Protein AF-A0A2S6GKF1-F1 (afdb_monomer_lite)

Radius of gyration: 17.55 Å; chains: 1; bounding box: 48×54×26 Å

Organism: NCBI:txid155976

Sequence (95 aa):
MTLAVLVSALVAAPGTATAARGLFVYYEPSGGAGIIDPDDNTCYRLEPGTYHLDNQTNRQALLYAAPDCGGAPSAVMAPNTELGAPGHAAVLFHR

Secondary structure (DSSP, 8-state):
------------------B--EEEEEEETTEEEEEESPBBT-EEEPPTT--EEEEEESSEEEEESSTT--SS-SEEEPTTEEEE-TT--EEEEE-

pLDDT: mean 87.82, std 15.12, range [44.66, 98.38]

Structure (mmCIF, N/CA/C/O backbone):
data_AF-A0A2S6GKF1-F1
#
_entry.id   AF-A0A2S6GKF1-F1
#
loop_
_atom_site.group_PDB
_atom_site.id
_atom_site.type_symbol
_atom_site.label_atom_id
_atom_site.label_alt_id
_atom_site.label_comp_id
_atom_site.label_asym_id
_atom_site.label_entity_id
_atom_site.label_seq_id
_atom_site.pdbx_PDB_ins_code
_atom_site.Cartn_x
_atom_site.Cartn_y
_atom_site.Cartn_z
_atom_site.occupancy
_atom_site.B_iso_or_equiv
_atom_site.auth_seq_id
_atom_site.auth_comp_id
_atom_site.auth_asym_id
_atom_site.auth_atom_id
_atom_site.pdbx_PDB_model_num
ATOM 1 N N . MET A 1 1 ? -38.243 -44.036 8.050 1.00 47.19 1 MET A N 1
ATOM 2 C CA . MET A 1 1 ? -37.306 -43.128 8.743 1.00 47.19 1 MET A CA 1
ATOM 3 C C . MET A 1 1 ? -36.992 -41.993 7.789 1.00 47.19 1 MET A C 1
ATOM 5 O O . MET A 1 1 ? -36.329 -42.228 6.791 1.00 47.19 1 MET A O 1
ATOM 9 N N . THR A 1 2 ? -37.560 -40.814 8.021 1.00 44.66 2 THR A N 1
ATOM 10 C CA . THR A 1 2 ? -37.452 -39.663 7.113 1.00 44.66 2 THR A CA 1
ATOM 11 C C . THR A 1 2 ? -36.392 -38.723 7.684 1.00 44.66 2 THR A C 1
ATOM 13 O O . THR A 1 2 ? -36.587 -38.182 8.769 1.00 44.66 2 THR A O 1
ATOM 16 N N . LEU A 1 3 ? -35.244 -38.593 7.014 1.00 48.09 3 LEU A N 1
ATOM 17 C CA . LEU A 1 3 ? -34.180 -37.668 7.416 1.00 48.09 3 LEU A CA 1
ATOM 18 C C . LEU A 1 3 ? -34.606 -36.230 7.080 1.00 48.09 3 LEU A C 1
ATOM 20 O O . LEU A 1 3 ? -34.847 -35.918 5.916 1.00 48.09 3 LEU A O 1
ATOM 24 N N . ALA A 1 4 ? -34.674 -35.357 8.086 1.00 53.69 4 ALA A N 1
ATOM 25 C CA . ALA A 1 4 ? -34.819 -33.917 7.901 1.00 53.69 4 ALA A CA 1
ATOM 26 C C . ALA A 1 4 ? -33.421 -33.280 7.832 1.00 53.69 4 ALA A C 1
ATOM 28 O O . ALA A 1 4 ? -32.658 -33.353 8.793 1.00 53.69 4 ALA A O 1
ATOM 29 N N . VAL A 1 5 ? -33.074 -32.680 6.691 1.00 62.50 5 VAL A N 1
ATOM 30 C CA . VAL A 1 5 ? -31.818 -31.939 6.510 1.00 62.50 5 VAL A CA 1
ATOM 31 C C . VAL A 1 5 ? -32.055 -30.487 6.922 1.00 62.50 5 VAL A C 1
ATOM 33 O O . VAL A 1 5 ? -32.798 -29.762 6.265 1.00 62.50 5 VAL A O 1
ATOM 36 N N . LEU A 1 6 ? -31.439 -30.071 8.027 1.00 58.97 6 LEU A N 1
ATOM 37 C CA . LEU A 1 6 ? -31.390 -28.677 8.465 1.00 58.97 6 LEU A CA 1
ATOM 38 C C . LEU A 1 6 ? -30.330 -27.935 7.642 1.00 58.97 6 LEU A C 1
ATOM 40 O O . LEU A 1 6 ? -29.134 -28.167 7.806 1.00 58.97 6 LEU A O 1
ATOM 44 N N . VAL A 1 7 ? -30.768 -27.054 6.744 1.00 63.09 7 VAL A N 1
ATOM 45 C CA . VAL A 1 7 ? -29.887 -26.133 6.014 1.00 63.09 7 VAL A CA 1
ATOM 46 C C . VAL A 1 7 ? -29.719 -24.874 6.863 1.00 63.09 7 VAL A C 1
ATOM 48 O O . VAL A 1 7 ? -30.606 -24.025 6.914 1.00 63.09 7 VAL A O 1
ATOM 51 N N . SER A 1 8 ? -28.589 -24.760 7.559 1.00 60.88 8 SER A N 1
ATOM 52 C CA . SER A 1 8 ? -28.211 -23.539 8.275 1.00 60.88 8 SER A CA 1
ATOM 53 C C . SER A 1 8 ? -27.710 -22.501 7.271 1.00 60.88 8 SER A C 1
ATOM 55 O O . SER A 1 8 ? -26.585 -22.594 6.786 1.00 60.88 8 SER A O 1
ATOM 57 N N . ALA A 1 9 ? -28.539 -21.511 6.939 1.00 58.25 9 ALA A N 1
ATOM 58 C CA . ALA A 1 9 ? -28.099 -20.353 6.170 1.00 58.25 9 ALA A CA 1
ATOM 59 C C . ALA A 1 9 ? -27.193 -19.478 7.056 1.00 58.25 9 ALA A C 1
ATOM 61 O O . ALA A 1 9 ? -27.673 -18.831 7.988 1.00 58.25 9 ALA A O 1
ATOM 62 N N . LEU A 1 10 ? -25.882 -19.469 6.789 1.00 59.34 10 LEU A N 1
ATOM 63 C CA . LEU A 1 10 ? -24.981 -18.468 7.360 1.00 59.34 10 LEU A CA 1
ATOM 64 C C . LEU A 1 10 ? -25.367 -17.104 6.780 1.00 59.34 10 LEU A C 1
ATOM 66 O O . LEU A 1 10 ? -25.072 -16.798 5.626 1.00 59.34 10 LEU A O 1
ATOM 70 N N . VAL A 1 11 ? -26.042 -16.285 7.582 1.00 59.44 11 VAL A N 1
ATOM 71 C CA . VAL A 1 11 ? -26.271 -14.876 7.268 1.00 59.44 11 VAL A CA 1
ATOM 72 C C . VAL A 1 11 ? -24.936 -14.157 7.456 1.00 59.44 11 VAL A C 1
ATOM 74 O O . VAL A 1 11 ? -24.557 -13.818 8.574 1.00 59.44 11 VAL A O 1
ATOM 77 N N . ALA A 1 12 ? -24.189 -13.965 6.368 1.00 58.38 12 ALA A N 1
ATOM 78 C CA . ALA A 1 12 ? -23.066 -13.039 6.361 1.00 58.38 12 ALA A CA 1
ATOM 79 C C . ALA A 1 12 ? -23.637 -11.625 6.538 1.00 58.38 12 ALA A C 1
ATOM 81 O O . ALA A 1 12 ? -24.335 -11.119 5.660 1.00 58.38 12 ALA A O 1
ATOM 82 N N . ALA A 1 13 ? -23.411 -11.012 7.701 1.00 56.44 13 ALA A N 1
ATOM 83 C CA . ALA A 1 13 ? -23.789 -9.623 7.913 1.00 56.44 13 ALA A CA 1
ATOM 84 C C . ALA A 1 13 ? -23.018 -8.749 6.906 1.00 56.44 13 ALA A C 1
ATOM 86 O O . ALA A 1 13 ? -21.795 -8.894 6.815 1.00 56.44 13 ALA A O 1
ATOM 87 N N . PRO A 1 14 ? -23.681 -7.857 6.146 1.00 56.00 14 PRO A N 1
ATOM 88 C CA . PRO A 1 14 ? -22.971 -6.905 5.310 1.00 56.00 14 PRO A CA 1
ATOM 89 C C . PRO A 1 14 ? -22.170 -5.990 6.238 1.00 56.00 14 PRO A C 1
ATOM 91 O O . PRO A 1 14 ? -22.742 -5.221 7.013 1.00 56.00 14 PRO A O 1
ATOM 94 N N . GLY A 1 15 ? -20.843 -6.111 6.206 1.00 57.59 15 GLY A N 1
ATOM 95 C CA . GLY A 1 15 ? -19.974 -5.140 6.856 1.00 57.59 15 GLY A CA 1
ATOM 96 C C . GLY A 1 15 ? -20.282 -3.770 6.266 1.00 57.59 15 GLY A C 1
ATOM 97 O O . GLY A 1 15 ? -20.349 -3.622 5.047 1.00 57.59 15 GLY A O 1
ATOM 98 N N . THR A 1 16 ? -20.526 -2.769 7.108 1.00 59.09 16 THR A N 1
ATOM 99 C CA . THR A 1 16 ? -20.638 -1.390 6.636 1.00 59.09 16 THR A CA 1
ATOM 100 C C . THR A 1 16 ? -19.292 -1.010 6.029 1.00 59.09 16 THR A C 1
ATOM 102 O O . THR A 1 16 ? -18.342 -0.784 6.777 1.00 59.09 16 THR A O 1
ATOM 105 N N . ALA A 1 17 ? -19.196 -0.988 4.699 1.00 66.06 17 ALA A N 1
ATOM 106 C CA . ALA A 1 17 ? -18.044 -0.439 3.999 1.00 66.06 17 ALA A CA 1
ATOM 107 C C . ALA A 1 17 ? -17.916 1.030 4.421 1.00 66.06 17 ALA A C 1
ATOM 109 O O . ALA A 1 17 ? -18.775 1.864 4.137 1.00 66.06 17 ALA A O 1
ATOM 110 N N . THR A 1 18 ? -16.906 1.315 5.235 1.00 81.62 18 THR A N 1
ATOM 111 C CA . THR A 1 18 ? -16.551 2.666 5.658 1.00 81.62 18 THR A CA 1
ATOM 112 C C . THR A 1 18 ? -15.306 3.029 4.884 1.00 81.62 18 THR A C 1
ATOM 114 O O . THR A 1 18 ? -14.317 2.331 5.012 1.00 81.62 18 THR A O 1
ATOM 117 N N . ALA A 1 19 ? -15.326 4.107 4.115 1.00 85.88 19 ALA A N 1
ATOM 118 C CA . ALA A 1 19 ? -14.115 4.588 3.473 1.00 85.88 19 ALA A CA 1
ATOM 119 C C . ALA A 1 19 ? -13.154 5.238 4.484 1.00 85.88 19 ALA A C 1
ATOM 121 O O . ALA A 1 19 ? -13.556 5.908 5.451 1.00 85.88 19 ALA A O 1
ATOM 122 N N . ALA A 1 20 ? -11.863 5.044 4.244 1.00 92.88 20 ALA A N 1
ATOM 123 C CA . ALA A 1 20 ? -10.811 5.938 4.680 1.00 92.88 20 ALA A CA 1
ATOM 124 C C . ALA A 1 20 ? -11.032 7.337 4.087 1.00 92.88 20 ALA A C 1
ATOM 126 O O . ALA A 1 20 ? -11.794 7.531 3.143 1.00 92.88 20 ALA A O 1
ATOM 127 N N . ARG A 1 21 ? -10.334 8.326 4.637 1.00 96.12 21 ARG A N 1
ATOM 128 C CA . ARG A 1 21 ? -10.195 9.647 4.024 1.00 96.12 21 ARG A CA 1
ATOM 129 C C . ARG A 1 21 ? -8.740 9.891 3.682 1.00 96.12 21 ARG A C 1
ATOM 131 O O . ARG A 1 21 ? -7.897 9.698 4.559 1.00 96.12 21 ARG A O 1
ATOM 138 N N . GLY A 1 22 ? -8.477 10.361 2.470 1.00 97.06 22 GLY A N 1
ATOM 139 C CA . GLY A 1 22 ? -7.147 10.725 1.989 1.00 97.06 22 GLY A CA 1
ATOM 140 C C . GLY A 1 22 ? -6.697 9.887 0.795 1.00 97.06 22 GLY A C 1
ATOM 141 O O . GLY A 1 22 ? -7.511 9.332 0.060 1.00 97.06 22 GLY A O 1
ATOM 142 N N . LEU A 1 23 ? -5.384 9.820 0.595 1.00 98.12 23 LEU A N 1
ATOM 143 C CA . LEU A 1 23 ? -4.770 9.179 -0.564 1.00 98.12 23 LEU A CA 1
ATOM 144 C C . LEU A 1 23 ? -3.720 8.169 -0.109 1.00 98.12 23 LEU A C 1
ATOM 146 O O . LEU A 1 23 ? -2.853 8.495 0.695 1.00 98.12 23 LEU A O 1
ATOM 150 N N . PHE A 1 24 ? -3.775 6.959 -0.649 1.00 98.12 24 PHE A N 1
ATOM 151 C CA . PHE A 1 24 ? -2.660 6.022 -0.567 1.00 98.12 24 PHE A CA 1
ATOM 152 C C . PHE A 1 24 ? -1.932 6.005 -1.906 1.00 98.12 24 PHE A C 1
ATOM 154 O O . PHE A 1 24 ? -2.551 5.690 -2.922 1.00 98.12 24 PHE A O 1
ATOM 161 N N . VAL A 1 25 ? -0.647 6.350 -1.920 1.00 97.81 25 VAL A N 1
ATOM 162 C CA . VAL A 1 25 ? 0.184 6.398 -3.129 1.00 97.81 25 VAL A CA 1
ATOM 163 C C . VAL A 1 25 ? 1.153 5.225 -3.123 1.00 97.81 25 VAL A C 1
ATOM 165 O O . VAL A 1 25 ? 1.750 4.897 -2.099 1.00 97.81 25 VAL A O 1
ATOM 168 N N . TYR A 1 26 ? 1.334 4.608 -4.283 1.00 96.31 26 TYR A N 1
ATOM 169 C CA . TYR A 1 26 ? 2.365 3.607 -4.514 1.00 96.31 26 TYR A CA 1
ATOM 170 C C . TYR A 1 26 ? 3.162 3.970 -5.762 1.00 96.31 26 TYR A C 1
ATOM 172 O O . TYR A 1 26 ? 2.614 4.486 -6.736 1.00 96.31 26 TYR A O 1
ATOM 180 N N . TYR A 1 27 ? 4.468 3.722 -5.716 1.00 95.12 27 TYR A N 1
ATOM 181 C CA . TYR A 1 27 ? 5.378 4.012 -6.817 1.00 95.12 27 TYR A CA 1
ATOM 182 C C . TYR A 1 27 ? 6.000 2.733 -7.347 1.00 95.12 27 TYR A C 1
ATOM 184 O O . TYR A 1 27 ? 6.508 1.900 -6.594 1.00 95.12 27 TYR A O 1
ATOM 192 N N . GLU A 1 28 ? 5.999 2.641 -8.663 1.00 91.81 28 GLU A N 1
ATOM 193 C CA . GLU A 1 28 ? 6.493 1.553 -9.490 1.00 91.81 28 GLU A CA 1
ATOM 194 C C . GLU A 1 28 ? 7.378 2.143 -10.607 1.00 91.81 28 GLU A C 1
ATOM 196 O O . GLU A 1 28 ? 7.389 3.358 -10.820 1.00 91.81 28 GLU A O 1
ATOM 201 N N . PRO A 1 29 ? 8.168 1.338 -11.339 1.00 88.94 29 PRO A N 1
ATOM 202 C CA . PRO A 1 29 ? 9.104 1.872 -12.333 1.00 88.94 29 PRO A CA 1
ATOM 203 C C . PRO A 1 29 ? 8.445 2.698 -13.448 1.00 88.94 29 PRO A C 1
ATOM 205 O O . PRO A 1 29 ? 9.115 3.499 -14.098 1.00 88.94 29 PRO A O 1
ATOM 208 N N . SER A 1 30 ? 7.147 2.489 -13.682 1.00 88.75 30 SER A N 1
ATOM 209 C CA . SER A 1 30 ? 6.353 3.218 -14.670 1.00 88.75 30 SER A CA 1
ATOM 210 C C . SER A 1 30 ? 5.868 4.591 -14.170 1.00 88.75 30 SER A C 1
ATOM 212 O O . SER A 1 30 ? 5.511 5.438 -14.990 1.00 88.75 30 SER A O 1
ATOM 214 N N . GLY A 1 31 ? 5.892 4.843 -12.854 1.00 90.94 31 GLY A N 1
ATOM 215 C CA . GLY A 1 31 ? 5.410 6.072 -12.224 1.00 90.94 31 GLY A CA 1
ATOM 216 C C . GLY A 1 31 ? 4.752 5.841 -10.859 1.00 90.94 31 GLY A C 1
ATOM 217 O O . GLY A 1 31 ? 4.930 4.806 -10.227 1.00 90.94 31 GLY A O 1
ATOM 218 N N . GLY A 1 32 ? 4.005 6.840 -10.384 1.00 90.44 32 GLY A N 1
ATOM 219 C CA . GLY A 1 32 ? 3.184 6.736 -9.177 1.00 90.44 32 GLY A CA 1
ATOM 220 C C . GLY A 1 32 ? 1.702 6.592 -9.517 1.00 90.44 32 GLY A C 1
ATOM 221 O O . GLY A 1 32 ? 1.206 7.275 -10.415 1.00 90.44 32 GLY A O 1
ATOM 222 N N . ALA A 1 33 ? 0.997 5.749 -8.772 1.00 94.50 33 ALA A N 1
ATOM 223 C CA . ALA A 1 33 ? -0.452 5.592 -8.822 1.00 94.50 33 ALA A CA 1
ATOM 224 C C . ALA A 1 33 ? -1.049 5.709 -7.412 1.00 94.50 33 ALA A C 1
ATOM 226 O O . ALA A 1 33 ? -0.329 5.718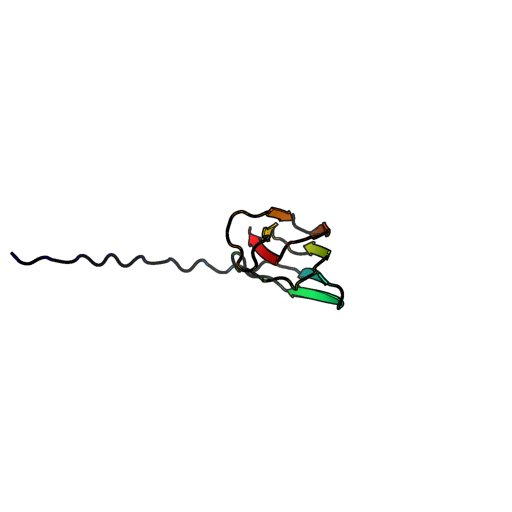 -6.412 1.00 94.50 33 ALA A O 1
ATOM 227 N N . GLY A 1 34 ? -2.371 5.866 -7.322 1.00 95.69 34 GLY A N 1
ATOM 228 C CA . GLY A 1 34 ? -3.017 6.180 -6.053 1.00 95.69 34 GLY A CA 1
ATOM 229 C C . GLY A 1 34 ? -4.417 5.611 -5.895 1.00 95.69 34 GLY A C 1
ATOM 230 O O . GLY A 1 34 ? -5.151 5.433 -6.866 1.00 95.69 34 GLY A O 1
ATOM 231 N N . ILE A 1 35 ? -4.776 5.350 -4.641 1.00 97.56 35 ILE A N 1
ATOM 232 C CA . ILE A 1 35 ? -6.096 4.898 -4.209 1.00 97.56 35 ILE A CA 1
ATOM 233 C C . ILE A 1 35 ? -6.705 6.021 -3.368 1.00 97.56 35 ILE A C 1
ATOM 235 O O . ILE A 1 35 ? -6.204 6.337 -2.286 1.00 97.56 35 ILE A O 1
ATOM 239 N N . ILE A 1 36 ? -7.748 6.658 -3.897 1.00 97.81 36 ILE A N 1
ATOM 240 C CA . ILE A 1 36 ? -8.434 7.790 -3.260 1.00 97.81 36 ILE A CA 1
ATOM 241 C C . ILE A 1 36 ? -9.538 7.249 -2.356 1.00 97.81 36 ILE A C 1
ATOM 243 O O . ILE A 1 36 ? -10.336 6.433 -2.811 1.00 97.81 36 ILE A O 1
ATOM 247 N N . ASP A 1 37 ? -9.580 7.730 -1.112 1.00 97.12 37 ASP A N 1
ATOM 248 C CA . ASP A 1 37 ? -10.587 7.389 -0.100 1.00 97.12 37 ASP A CA 1
ATOM 249 C C . ASP A 1 37 ? -10.896 5.874 -0.047 1.00 97.12 37 ASP A C 1
ATOM 251 O O . ASP A 1 37 ? -12.046 5.470 -0.235 1.00 97.12 37 ASP A O 1
ATOM 255 N N . PRO A 1 38 ? -9.880 5.007 0.164 1.00 96.81 38 PRO A N 1
ATOM 256 C CA . PRO A 1 38 ? -10.063 3.563 0.060 1.00 96.81 38 PRO A CA 1
ATOM 257 C C . PRO A 1 38 ? -11.074 3.022 1.074 1.00 96.81 38 PRO A C 1
ATOM 259 O O . PRO A 1 38 ? -11.003 3.339 2.258 1.00 96.81 38 PRO A O 1
ATOM 262 N N . ASP A 1 39 ? -11.961 2.132 0.635 1.00 95.81 39 ASP A N 1
ATOM 263 C CA . ASP A 1 39 ? -12.850 1.371 1.517 1.00 95.81 39 ASP A CA 1
ATOM 264 C C . ASP A 1 39 ? -12.086 0.524 2.551 1.00 95.81 39 ASP A C 1
ATOM 266 O O . ASP A 1 39 ? -11.154 -0.215 2.214 1.00 95.81 39 ASP A O 1
ATOM 270 N N . ASP A 1 40 ? -12.532 0.584 3.808 1.00 94.19 40 ASP A N 1
ATOM 271 C CA . ASP A 1 40 ? -12.059 -0.281 4.887 1.00 94.19 40 ASP A CA 1
ATOM 272 C C . ASP A 1 40 ? -12.425 -1.744 4.563 1.00 94.19 40 ASP A C 1
ATOM 274 O O . ASP A 1 40 ? -13.547 -2.052 4.153 1.00 94.19 40 ASP A O 1
ATOM 278 N N . ASN A 1 41 ? -11.502 -2.670 4.833 1.00 93.38 41 ASN A N 1
ATOM 279 C CA . ASN A 1 41 ? -11.626 -4.113 4.576 1.00 93.38 41 ASN A CA 1
ATOM 280 C C . ASN A 1 41 ? -11.731 -4.528 3.097 1.00 93.38 41 ASN A C 1
ATOM 282 O O . ASN A 1 41 ? -11.998 -5.697 2.814 1.00 93.38 41 ASN A O 1
ATOM 286 N N . THR A 1 42 ? -11.471 -3.616 2.160 1.00 94.94 42 THR A N 1
ATOM 287 C CA . THR A 1 42 ? -11.280 -3.955 0.745 1.00 94.94 42 THR A CA 1
ATOM 288 C C . THR A 1 42 ? -9.803 -4.226 0.476 1.00 94.94 42 THR A C 1
ATOM 290 O O . THR A 1 42 ? -8.933 -3.468 0.906 1.00 94.94 42 THR A O 1
ATOM 293 N N . CYS A 1 43 ? -9.516 -5.320 -0.230 1.00 96.81 43 CYS A N 1
ATOM 294 C CA . CYS A 1 43 ? -8.165 -5.643 -0.670 1.00 96.81 43 CYS A CA 1
ATOM 295 C C . CYS A 1 43 ? -7.868 -4.965 -2.010 1.00 96.81 43 CYS A C 1
ATOM 297 O O . CYS A 1 43 ? -8.553 -5.216 -3.004 1.00 96.81 43 CYS A O 1
ATOM 299 N N . TYR A 1 44 ? -6.824 -4.146 -2.041 1.00 97.19 44 TYR A N 1
ATOM 300 C CA . TYR A 1 44 ? -6.340 -3.486 -3.244 1.00 97.19 44 TYR A CA 1
ATOM 301 C C . TYR A 1 44 ? -5.030 -4.123 -3.668 1.00 97.19 44 TYR A C 1
ATOM 303 O O . TYR A 1 44 ? -4.059 -4.138 -2.911 1.00 97.19 44 TYR A O 1
ATOM 311 N N . ARG A 1 45 ? -4.994 -4.639 -4.892 1.00 96.38 45 ARG A N 1
ATOM 312 C CA . ARG A 1 45 ? -3.761 -5.143 -5.483 1.00 96.38 45 ARG A CA 1
ATOM 313 C C . ARG A 1 45 ? -2.865 -3.970 -5.874 1.00 96.38 45 ARG A C 1
ATOM 315 O O . ARG A 1 45 ? -3.341 -2.996 -6.448 1.00 96.38 45 ARG A O 1
ATOM 322 N N . LEU A 1 46 ? -1.582 -4.094 -5.563 1.00 94.62 46 LEU A N 1
ATOM 323 C CA . LEU A 1 46 ? -0.540 -3.168 -5.987 1.00 94.62 46 LEU A CA 1
ATOM 324 C C . LEU A 1 46 ? 0.124 -3.688 -7.260 1.00 94.62 46 LEU A C 1
ATOM 326 O O . LEU A 1 46 ? 0.169 -4.900 -7.508 1.00 94.62 46 LEU A O 1
ATOM 330 N N . GLU A 1 47 ? 0.666 -2.771 -8.054 1.00 91.12 47 GLU A N 1
ATOM 331 C CA . GLU A 1 47 ? 1.356 -3.148 -9.279 1.00 91.12 47 GLU A CA 1
ATOM 332 C C . GLU A 1 47 ? 2.697 -3.847 -8.981 1.00 91.12 47 GLU A C 1
ATOM 334 O O . GLU A 1 47 ? 3.393 -3.517 -8.004 1.00 91.12 47 GLU A O 1
ATOM 339 N N . PRO A 1 48 ? 3.086 -4.848 -9.794 1.00 87.25 48 PRO A N 1
ATOM 340 C CA . PRO A 1 48 ? 4.357 -5.5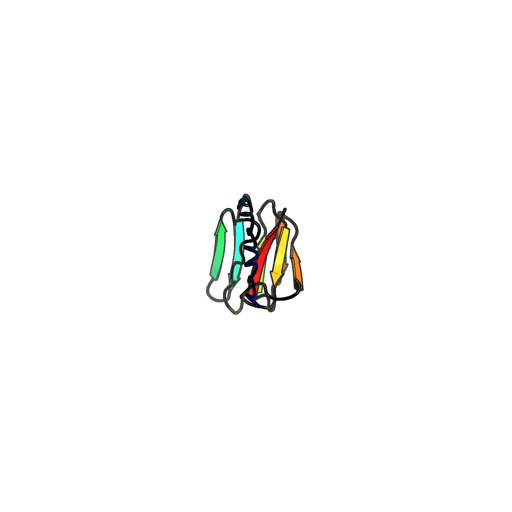38 -9.631 1.00 87.25 48 PRO A CA 1
ATOM 341 C C . PRO A 1 48 ? 5.545 -4.574 -9.674 1.00 87.25 48 PRO A C 1
ATOM 343 O O . PRO A 1 48 ? 5.652 -3.729 -10.555 1.00 87.25 48 PRO A O 1
ATOM 346 N N . GLY A 1 49 ? 6.490 -4.747 -8.750 1.00 88.00 49 GLY A N 1
ATOM 347 C CA . GLY A 1 49 ? 7.669 -3.880 -8.682 1.00 88.00 49 GLY A CA 1
ATOM 348 C C . GLY A 1 49 ? 7.426 -2.550 -7.970 1.00 88.00 49 GLY A C 1
ATOM 349 O O . GLY A 1 49 ? 8.305 -1.689 -8.014 1.00 88.00 49 GLY A O 1
ATOM 350 N N . THR A 1 50 ? 6.287 -2.396 -7.282 1.00 94.38 50 THR A N 1
ATOM 351 C CA . THR A 1 50 ? 6.102 -1.336 -6.285 1.00 94.38 50 THR A CA 1
ATOM 352 C C . THR A 1 50 ? 7.312 -1.300 -5.347 1.00 94.38 50 THR A C 1
ATOM 354 O O . THR A 1 50 ? 7.701 -2.326 -4.789 1.00 94.38 50 THR A O 1
ATOM 357 N N . TYR A 1 51 ? 7.937 -0.132 -5.203 1.00 94.38 51 TYR A N 1
ATOM 358 C CA . TYR A 1 51 ? 9.154 0.050 -4.405 1.00 94.38 51 TYR A CA 1
ATOM 359 C C . TYR A 1 51 ? 8.996 1.094 -3.298 1.00 94.38 51 TYR A C 1
ATOM 361 O O . TYR A 1 51 ? 9.819 1.138 -2.381 1.00 94.38 51 TYR A O 1
ATOM 369 N N . HIS A 1 52 ? 7.945 1.912 -3.343 1.00 96.50 52 HIS A N 1
ATOM 370 C CA . HIS A 1 52 ? 7.669 2.928 -2.335 1.00 96.50 52 HIS A CA 1
ATOM 371 C C . HIS A 1 52 ? 6.165 3.092 -2.122 1.00 96.50 52 HIS A C 1
ATOM 373 O O . HIS A 1 52 ? 5.389 3.000 -3.073 1.00 96.50 52 HIS A O 1
ATOM 379 N N . LEU A 1 53 ? 5.779 3.319 -0.869 1.00 97.88 53 LEU A N 1
ATOM 380 C CA . LEU A 1 53 ? 4.405 3.486 -0.419 1.00 97.88 53 LEU A CA 1
ATOM 381 C C . LEU A 1 53 ? 4.303 4.719 0.470 1.00 97.88 53 LEU A C 1
ATOM 383 O O . LEU A 1 53 ? 5.157 4.934 1.331 1.00 97.88 53 LEU A O 1
ATOM 387 N N . ASP A 1 54 ? 3.212 5.452 0.310 1.00 97.94 54 ASP A N 1
ATOM 388 C CA . ASP A 1 54 ? 2.875 6.623 1.108 1.00 97.94 54 ASP A CA 1
ATOM 389 C C . ASP A 1 54 ? 1.395 6.559 1.502 1.00 97.94 54 ASP A C 1
ATOM 391 O O . ASP A 1 54 ? 0.491 6.575 0.662 1.00 97.94 54 ASP A O 1
ATOM 395 N N . ASN A 1 55 ? 1.148 6.436 2.804 1.00 98.19 55 ASN A N 1
ATOM 396 C CA . ASN A 1 55 ? -0.187 6.349 3.366 1.00 98.19 55 ASN A CA 1
ATOM 397 C C . ASN A 1 55 ? -0.632 7.712 3.900 1.00 98.19 55 ASN A C 1
ATOM 399 O O . ASN A 1 55 ? -0.616 7.932 5.108 1.00 98.19 55 ASN A O 1
ATOM 403 N N . GLN A 1 56 ? -1.116 8.599 3.034 1.00 98.25 56 GLN A N 1
ATOM 404 C CA . GLN A 1 56 ? -1.724 9.880 3.428 1.00 98.25 56 GLN A CA 1
ATOM 405 C C . GLN A 1 56 ? -3.212 9.736 3.790 1.00 98.25 56 GLN A C 1
ATOM 407 O O . GLN A 1 56 ? -3.999 10.677 3.652 1.00 98.25 56 GLN A O 1
ATOM 412 N N . THR A 1 57 ? -3.639 8.542 4.210 1.00 98.38 57 THR A N 1
ATOM 413 C CA . THR A 1 57 ? -5.004 8.310 4.685 1.00 98.38 57 THR A CA 1
ATOM 414 C C . THR A 1 57 ? -5.096 8.459 6.202 1.00 98.38 57 THR A C 1
ATOM 416 O O . THR A 1 57 ? -4.096 8.461 6.920 1.00 98.38 57 THR A O 1
ATOM 419 N N . ASN A 1 58 ? -6.321 8.525 6.721 1.00 97.56 58 ASN A N 1
ATOM 420 C CA . ASN A 1 58 ? -6.607 8.443 8.155 1.00 97.56 58 ASN A CA 1
ATOM 421 C C . ASN A 1 58 ? -6.760 6.999 8.682 1.00 97.56 58 ASN A C 1
ATOM 423 O O . ASN A 1 58 ? -7.312 6.812 9.771 1.00 97.56 58 ASN A O 1
ATOM 427 N N . ARG A 1 59 ? -6.330 5.989 7.916 1.00 97.56 59 ARG A N 1
ATOM 428 C CA . ARG A 1 59 ? -6.418 4.565 8.266 1.00 97.56 59 ARG A CA 1
ATOM 429 C C . ARG A 1 59 ? -5.047 3.926 8.366 1.00 97.56 59 ARG A C 1
ATOM 431 O O . ARG A 1 59 ? -4.080 4.383 7.756 1.00 97.56 59 ARG A O 1
ATOM 438 N N . GLN A 1 60 ? -4.979 2.838 9.124 1.00 97.56 60 GLN A N 1
ATOM 439 C CA . GLN A 1 60 ? -3.848 1.929 9.016 1.00 97.56 60 GLN A CA 1
ATOM 440 C C . GLN A 1 60 ? -3.942 1.167 7.696 1.00 97.56 60 GLN A C 1
ATOM 442 O O . GLN A 1 60 ? -5.035 0.772 7.284 1.00 97.56 60 GLN A O 1
ATOM 447 N N . ALA A 1 61 ? -2.795 0.942 7.061 1.00 98.00 61 ALA A N 1
ATOM 448 C CA . ALA A 1 61 ? -2.692 0.133 5.857 1.00 98.00 61 ALA A CA 1
ATOM 449 C C . ALA A 1 61 ? -1.947 -1.169 6.182 1.00 98.00 61 ALA A C 1
ATOM 451 O O . ALA A 1 61 ? -0.785 -1.158 6.591 1.00 98.00 61 ALA A O 1
ATOM 452 N N . LEU A 1 62 ? -2.632 -2.298 6.036 1.00 97.69 62 LEU A N 1
ATOM 453 C CA . LEU A 1 62 ? -2.083 -3.638 6.209 1.00 97.69 62 LEU A CA 1
ATOM 454 C C . LEU A 1 62 ? -1.492 -4.093 4.875 1.00 97.69 62 LEU A C 1
ATOM 456 O O . LEU A 1 62 ? -2.208 -4.155 3.877 1.00 97.69 62 LEU A O 1
ATOM 460 N N . LEU A 1 63 ? -0.198 -4.410 4.852 1.00 97.50 63 LEU A N 1
ATOM 461 C CA . LEU A 1 63 ? 0.520 -4.784 3.635 1.00 97.50 63 LEU A CA 1
ATOM 462 C C . LEU A 1 63 ? 0.691 -6.296 3.544 1.00 97.50 63 LEU A C 1
ATOM 464 O O . LEU A 1 63 ? 1.181 -6.941 4.477 1.00 97.50 63 LEU A O 1
ATOM 468 N N . TYR A 1 64 ? 0.370 -6.858 2.386 1.00 97.00 64 TYR A N 1
ATOM 469 C CA . TYR A 1 64 ? 0.397 -8.294 2.140 1.00 97.00 64 TYR A CA 1
ATOM 470 C C . TYR A 1 64 ? 1.387 -8.649 1.036 1.00 97.00 64 TYR A C 1
ATOM 472 O O . TYR A 1 64 ? 1.516 -7.942 0.037 1.00 97.00 64 TYR A O 1
ATOM 480 N N . ALA A 1 65 ? 2.069 -9.780 1.211 1.00 94.56 65 ALA A N 1
ATOM 481 C CA . ALA A 1 65 ? 2.905 -10.370 0.167 1.00 94.56 65 ALA A CA 1
ATOM 482 C C . ALA A 1 65 ? 2.063 -11.055 -0.926 1.00 94.56 65 ALA A C 1
ATOM 484 O O . ALA A 1 65 ? 2.491 -11.145 -2.074 1.00 94.56 65 ALA A O 1
ATOM 485 N N . ALA A 1 66 ? 0.865 -11.536 -0.577 1.00 95.06 66 ALA A N 1
ATOM 486 C CA . ALA A 1 66 ? -0.071 -12.140 -1.516 1.00 95.06 66 ALA A CA 1
ATOM 487 C C . ALA A 1 66 ? -0.960 -11.067 -2.182 1.00 95.06 66 ALA A C 1
ATOM 489 O O . ALA A 1 66 ? -1.370 -10.120 -1.507 1.00 95.06 66 ALA A O 1
ATOM 490 N N . PRO A 1 67 ? -1.282 -11.198 -3.484 1.00 95.69 67 PRO A N 1
ATOM 491 C CA . PRO A 1 67 ? -2.030 -10.187 -4.241 1.00 95.69 67 PRO A CA 1
ATOM 492 C C . PRO A 1 67 ? -3.528 -10.115 -3.897 1.00 95.69 67 PRO A C 1
ATOM 494 O O . PRO A 1 67 ? -4.219 -9.221 -4.375 1.00 95.69 67 PRO A O 1
ATOM 497 N N . ASP A 1 68 ? -4.038 -11.063 -3.115 1.00 95.69 68 ASP A N 1
ATOM 498 C CA . ASP A 1 68 ? -5.433 -11.204 -2.686 1.00 95.69 68 ASP A CA 1
ATOM 499 C C . ASP A 1 68 ? -5.626 -10.900 -1.189 1.00 95.69 68 ASP A C 1
ATOM 501 O O . ASP A 1 68 ? -6.667 -11.218 -0.619 1.00 95.69 68 ASP A O 1
ATOM 505 N N . CYS A 1 69 ? -4.616 -10.306 -0.541 1.00 96.88 69 CYS A N 1
ATOM 506 C CA . CYS A 1 69 ? -4.569 -10.103 0.910 1.00 96.88 69 CYS A CA 1
ATOM 507 C C . CYS A 1 69 ? -4.722 -11.411 1.713 1.00 96.88 69 CYS A C 1
ATOM 509 O O . CYS A 1 69 ? -5.160 -11.403 2.865 1.00 96.88 69 CYS A O 1
ATOM 511 N N . GLY A 1 70 ? -4.357 -12.548 1.110 1.00 95.62 70 GLY A N 1
ATOM 512 C CA . GLY A 1 70 ? -4.344 -13.845 1.770 1.00 95.62 70 GLY A CA 1
ATOM 513 C C . GLY A 1 70 ? -3.225 -13.965 2.809 1.00 95.62 70 GLY A C 1
ATOM 514 O O . GLY A 1 70 ? -2.111 -13.469 2.627 1.00 95.62 70 GLY A O 1
ATOM 515 N N . GLY A 1 71 ? -3.508 -14.684 3.898 1.00 95.00 71 GLY A N 1
ATOM 516 C CA . GLY A 1 71 ? -2.548 -14.933 4.975 1.00 95.00 71 GLY A CA 1
ATOM 517 C C . GLY A 1 71 ? -2.446 -13.790 5.989 1.00 95.00 71 GLY A C 1
ATOM 518 O O . GLY A 1 71 ? -3.384 -13.019 6.178 1.00 95.00 71 GLY A O 1
ATOM 519 N N . ALA A 1 72 ? -1.318 -13.723 6.698 1.00 95.81 72 ALA A N 1
ATOM 520 C CA . ALA A 1 72 ? -1.059 -12.668 7.675 1.00 95.81 72 ALA A CA 1
ATOM 521 C C . ALA A 1 72 ? -0.456 -11.424 6.994 1.00 95.81 72 ALA A C 1
ATOM 523 O O . ALA A 1 72 ? 0.355 -11.580 6.074 1.00 95.81 72 ALA A O 1
ATOM 524 N N . PRO A 1 73 ? -0.781 -10.203 7.463 1.00 96.31 73 PRO A N 1
ATOM 525 C CA . PRO A 1 73 ? -0.077 -9.002 7.038 1.00 96.31 73 PRO A CA 1
ATOM 526 C C . PRO A 1 73 ? 1.428 -9.147 7.275 1.00 96.31 73 PRO A C 1
ATOM 528 O O . PRO A 1 73 ? 1.871 -9.560 8.346 1.00 96.31 73 PRO A O 1
ATOM 531 N N . SER A 1 74 ? 2.211 -8.782 6.267 1.00 95.31 74 SER A N 1
ATOM 532 C CA . SER A 1 74 ? 3.676 -8.743 6.334 1.00 95.31 74 SER A CA 1
ATOM 533 C C . SER A 1 74 ? 4.202 -7.471 7.004 1.00 95.31 74 SER A C 1
ATOM 535 O O . SER A 1 74 ? 5.287 -7.484 7.580 1.00 95.31 74 SER A O 1
ATOM 537 N N . ALA A 1 75 ? 3.430 -6.383 6.947 1.00 95.44 75 ALA A N 1
ATOM 538 C CA . ALA A 1 75 ? 3.734 -5.111 7.588 1.00 95.44 75 ALA A CA 1
ATOM 539 C C . ALA A 1 75 ? 2.450 -4.299 7.823 1.00 95.44 75 ALA A C 1
ATOM 541 O O . ALA A 1 75 ? 1.398 -4.592 7.249 1.00 95.44 75 ALA A O 1
ATOM 542 N N . VAL A 1 76 ? 2.553 -3.269 8.663 1.00 96.75 76 VAL A N 1
ATOM 543 C CA . VAL A 1 76 ? 1.477 -2.311 8.947 1.00 96.75 76 VAL A CA 1
ATOM 544 C C . VAL A 1 76 ? 2.039 -0.901 8.820 1.00 96.75 76 VAL A C 1
ATOM 546 O O . VAL A 1 76 ? 3.045 -0.581 9.452 1.00 96.75 76 VAL A O 1
ATOM 549 N N . MET A 1 77 ? 1.385 -0.059 8.022 1.00 97.12 77 MET A N 1
ATOM 550 C CA . MET A 1 77 ? 1.688 1.366 7.914 1.00 97.12 77 MET A CA 1
ATOM 551 C C . MET A 1 77 ? 0.686 2.171 8.734 1.00 97.12 77 MET A C 1
ATOM 553 O O . MET A 1 77 ? -0.529 1.997 8.607 1.00 97.12 77 MET A O 1
ATOM 557 N N . ALA A 1 78 ? 1.195 3.085 9.554 1.00 97.88 78 ALA A N 1
ATOM 558 C CA . ALA A 1 78 ? 0.361 4.044 10.263 1.00 97.88 78 ALA A CA 1
ATOM 559 C C . ALA A 1 78 ? -0.175 5.128 9.301 1.00 97.88 78 ALA A C 1
ATOM 561 O O . ALA A 1 78 ? 0.396 5.333 8.224 1.00 97.88 78 ALA A O 1
ATOM 562 N N . PRO A 1 79 ? -1.252 5.840 9.673 1.00 98.06 79 PRO A N 1
ATOM 563 C CA . PRO A 1 79 ? -1.672 7.057 8.983 1.00 98.06 79 PRO A CA 1
ATOM 564 C C . PRO A 1 79 ? -0.528 8.068 8.837 1.00 98.06 79 PRO A C 1
ATOM 566 O O . PRO A 1 79 ? 0.221 8.289 9.789 1.00 98.06 79 PRO A O 1
ATOM 569 N N . ASN A 1 80 ? -0.460 8.740 7.690 1.00 97.94 80 ASN A N 1
ATOM 570 C CA . ASN A 1 80 ? 0.520 9.775 7.341 1.00 97.94 80 ASN A CA 1
ATOM 571 C C . ASN A 1 80 ? 1.980 9.308 7.481 1.00 97.94 80 ASN A C 1
ATOM 573 O O . ASN A 1 80 ? 2.809 10.008 8.063 1.00 97.94 80 ASN A O 1
ATOM 577 N N . THR A 1 81 ? 2.279 8.100 6.994 1.00 98.31 81 THR A N 1
ATOM 578 C CA . THR A 1 81 ? 3.640 7.544 6.993 1.00 98.31 81 THR A CA 1
ATOM 579 C C . THR A 1 81 ? 4.032 6.985 5.636 1.00 98.31 81 THR A C 1
ATOM 581 O O . THR A 1 81 ? 3.183 6.581 4.843 1.00 98.31 81 THR A O 1
ATOM 584 N N . GLU A 1 82 ? 5.341 6.912 5.416 1.00 97.44 82 GLU A N 1
ATOM 585 C CA . GLU A 1 82 ? 5.956 6.412 4.193 1.00 97.44 82 GLU A CA 1
ATOM 586 C C . GLU A 1 82 ? 6.810 5.174 4.496 1.00 97.44 82 GLU A C 1
ATOM 588 O O . GLU A 1 82 ? 7.383 5.041 5.582 1.00 97.44 82 GLU A O 1
ATOM 593 N N . LEU A 1 83 ? 6.915 4.259 3.530 1.00 95.00 83 LEU A N 1
ATOM 594 C CA . LEU A 1 83 ? 7.700 3.032 3.659 1.00 95.00 83 LEU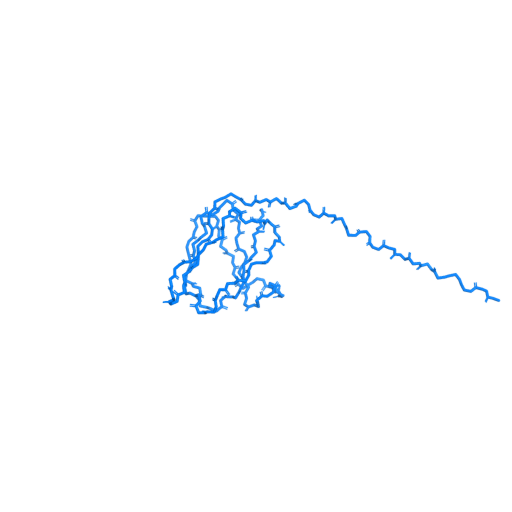 A CA 1
ATOM 595 C C . LEU A 1 83 ? 8.316 2.626 2.309 1.00 95.00 83 LEU A C 1
ATOM 597 O O . LEU A 1 83 ? 7.713 2.786 1.248 1.00 95.00 83 LEU A O 1
ATOM 601 N N . GLY A 1 84 ? 9.526 2.062 2.335 1.00 94.00 84 GLY A N 1
ATOM 6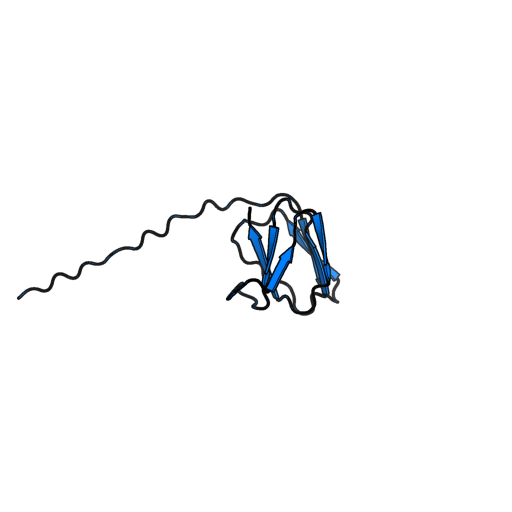02 C CA . GLY A 1 84 ? 10.050 1.303 1.196 1.00 94.00 84 GLY A CA 1
ATOM 603 C C . GLY A 1 84 ? 9.331 -0.042 1.079 1.00 94.00 84 GLY A C 1
ATOM 604 O O . GLY A 1 84 ? 9.140 -0.721 2.082 1.00 94.00 84 GLY A O 1
ATOM 605 N N . ALA A 1 85 ? 8.944 -0.451 -0.126 1.00 83.44 85 ALA A N 1
ATOM 606 C CA . ALA A 1 85 ? 7.993 -1.550 -0.305 1.00 83.44 85 ALA A CA 1
ATOM 607 C C . ALA A 1 85 ? 8.512 -2.753 -1.104 1.00 83.44 85 ALA A C 1
ATOM 609 O O . ALA A 1 85 ? 7.834 -3.206 -2.025 1.00 83.44 85 ALA A O 1
ATOM 610 N N . PRO A 1 86 ? 9.689 -3.319 -0.783 1.00 74.94 86 PRO A N 1
ATOM 611 C CA . PRO A 1 86 ? 10.186 -4.463 -1.529 1.00 74.94 86 PRO A CA 1
ATOM 612 C C . PRO A 1 86 ? 9.311 -5.700 -1.262 1.00 74.94 86 PRO A C 1
ATOM 614 O O . PRO A 1 86 ? 9.438 -6.356 -0.231 1.00 74.94 86 PRO A O 1
ATOM 617 N N . GLY A 1 87 ? 8.447 -6.044 -2.220 1.00 82.88 87 GLY A N 1
ATOM 618 C CA . GLY A 1 87 ? 7.740 -7.329 -2.246 1.00 82.88 87 GLY A CA 1
ATOM 619 C C . GLY A 1 87 ? 6.321 -7.346 -1.669 1.00 82.88 87 GL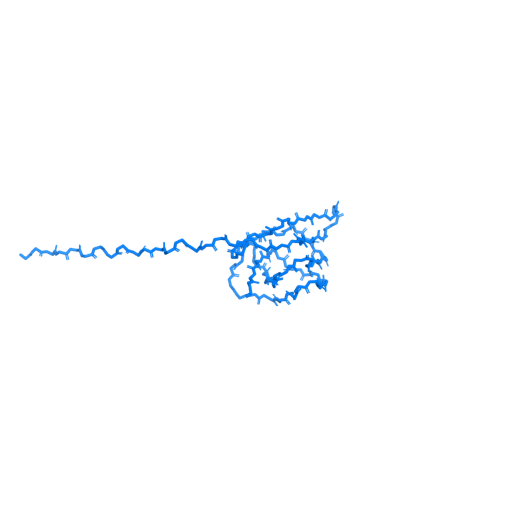Y A C 1
ATOM 620 O O . GLY A 1 87 ? 5.788 -8.433 -1.450 1.00 82.88 87 GLY A O 1
ATOM 621 N N . HIS A 1 88 ? 5.689 -6.191 -1.445 1.00 89.38 88 HIS A N 1
ATOM 622 C CA . HIS A 1 88 ? 4.254 -6.143 -1.144 1.00 89.38 88 HIS A CA 1
ATOM 623 C C . HIS A 1 88 ? 3.432 -6.154 -2.437 1.00 89.38 88 HIS A C 1
ATOM 625 O O . HIS A 1 88 ? 3.749 -5.441 -3.387 1.00 89.38 88 HIS A O 1
ATOM 631 N N . ALA A 1 89 ? 2.379 -6.968 -2.469 1.00 94.19 89 ALA A N 1
ATOM 632 C CA . ALA A 1 89 ? 1.524 -7.168 -3.639 1.00 94.19 89 ALA A CA 1
ATOM 633 C C . ALA A 1 89 ? 0.090 -6.669 -3.431 1.00 94.19 89 ALA A C 1
ATOM 635 O O . ALA A 1 89 ? -0.645 -6.518 -4.406 1.00 94.19 89 ALA A O 1
ATOM 636 N N . ALA A 1 90 ? -0.323 -6.430 -2.186 1.00 97.31 90 ALA A N 1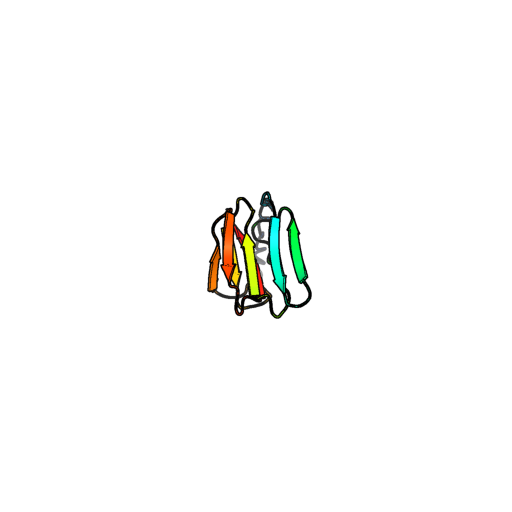
ATOM 637 C CA . ALA A 1 90 ? -1.637 -5.888 -1.884 1.00 97.31 90 ALA A CA 1
ATOM 638 C C . ALA A 1 90 ? -1.656 -5.094 -0.574 1.00 97.31 90 ALA A C 1
ATOM 640 O O . ALA A 1 90 ? -0.792 -5.260 0.293 1.00 97.31 90 ALA A O 1
ATOM 641 N N . VAL A 1 91 ? -2.674 -4.249 -0.439 1.00 97.69 91 VAL A N 1
ATOM 642 C CA . VAL A 1 91 ? -2.940 -3.415 0.731 1.00 97.69 91 VAL A CA 1
ATOM 643 C C . VAL A 1 91 ? -4.417 -3.481 1.119 1.00 97.69 91 VAL A C 1
ATOM 645 O O . VAL A 1 91 ? -5.296 -3.515 0.259 1.00 97.69 91 VAL A O 1
ATOM 648 N N . LEU A 1 92 ? -4.693 -3.487 2.422 1.00 97.62 92 LEU A N 1
ATOM 649 C CA . LEU A 1 92 ? -6.038 -3.393 2.992 1.00 97.62 92 LEU A CA 1
ATOM 650 C C . LEU A 1 92 ? -6.073 -2.302 4.062 1.00 97.62 92 LEU A C 1
ATOM 652 O O . LEU A 1 92 ? -5.146 -2.194 4.861 1.00 97.62 92 LEU A O 1
ATOM 656 N N . PHE A 1 93 ? -7.153 -1.523 4.113 1.00 97.19 93 PHE A N 1
ATOM 657 C CA . PHE A 1 93 ? -7.297 -0.414 5.061 1.00 97.19 93 PHE A CA 1
ATOM 658 C C . PHE A 1 93 ? -8.195 -0.783 6.238 1.00 97.19 93 PHE A C 1
ATOM 660 O O . PHE A 1 93 ? -9.206 -1.471 6.079 1.00 97.19 93 PHE A O 1
ATOM 667 N N . HIS A 1 94 ? -7.806 -0.340 7.433 1.00 91.38 94 HIS A N 1
ATOM 668 C CA . HIS A 1 94 ? -8.467 -0.687 8.688 1.00 91.38 94 HIS A CA 1
ATOM 669 C C . HIS A 1 94 ? -8.462 0.496 9.676 1.00 91.38 94 HIS A C 1
ATOM 671 O O . HIS A 1 94 ? -7.537 1.316 9.690 1.00 91.38 94 HIS A O 1
ATOM 677 N N . ARG A 1 95 ? -9.545 0.591 10.465 1.00 85.19 95 ARG A N 1
ATOM 678 C CA . ARG A 1 95 ? -9.767 1.605 11.511 1.00 85.19 95 ARG A CA 1
ATOM 679 C C . ARG A 1 95 ? -8.945 1.409 12.772 1.00 85.19 95 ARG A C 1
ATOM 681 O O . ARG A 1 95 ? -9.134 0.355 13.410 1.00 85.19 95 ARG A O 1
#

Foldseek 3Di:
DDDDDDDDDDPPDPDPFQWWADWKWWAAPVGIDIDHRHTAFDKDFDDPRTFKIFAQTQWKKFFALDRRNPDHGPDIDHHGDMDTDPRTTIIHTHD